Protein AF-A0AA37SC49-F1 (afdb_monomer)

Mean predicted aligned error: 6.63 Å

Radius of gyration: 21.03 Å; Cα contacts (8 Å, |Δi|>4): 256; chains: 1; bounding box: 66×30×55 Å

Structure (mmCIF, N/CA/C/O backbone):
data_AF-A0AA37SC49-F1
#
_entry.id   AF-A0AA37SC49-F1
#
loop_
_atom_site.group_PDB
_atom_site.id
_atom_site.type_symbol
_atom_site.label_atom_id
_atom_site.label_alt_id
_atom_site.label_comp_id
_atom_site.label_asym_id
_atom_site.label_entity_id
_atom_site.label_seq_id
_atom_site.pdbx_PDB_ins_code
_atom_site.Cartn_x
_atom_site.Cartn_y
_atom_site.Cartn_z
_atom_site.occupancy
_atom_site.B_iso_or_equiv
_atom_site.auth_seq_id
_atom_site.auth_comp_id
_atom_site.auth_asym_id
_atom_site.auth_atom_id
_atom_site.pdbx_PDB_model_num
ATOM 1 N N . MET A 1 1 ? 53.408 3.966 -28.373 1.00 61.50 1 MET A N 1
ATOM 2 C CA . MET A 1 1 ? 52.491 4.916 -27.694 1.00 61.50 1 MET A CA 1
ATOM 3 C C . MET A 1 1 ? 51.126 5.050 -28.392 1.00 61.50 1 MET A C 1
ATOM 5 O O . MET A 1 1 ? 50.123 4.849 -27.729 1.00 61.50 1 MET A O 1
ATOM 9 N N . ARG A 1 2 ? 51.040 5.282 -29.717 1.00 65.06 2 ARG A N 1
ATOM 10 C CA . ARG A 1 2 ? 49.757 5.423 -30.462 1.00 65.06 2 ARG A CA 1
ATOM 11 C C . ARG A 1 2 ? 48.769 4.242 -30.362 1.00 65.06 2 ARG A C 1
ATOM 13 O O . ARG A 1 2 ? 47.565 4.470 -30.353 1.00 65.06 2 ARG A O 1
ATOM 20 N N . THR A 1 3 ? 49.244 2.999 -30.295 1.00 69.00 3 THR A N 1
ATOM 21 C CA . THR A 1 3 ? 48.384 1.797 -30.249 1.00 69.00 3 THR A CA 1
ATOM 22 C C . THR A 1 3 ? 47.692 1.618 -28.895 1.00 69.00 3 THR A C 1
ATOM 24 O O . THR A 1 3 ? 46.530 1.231 -28.848 1.00 69.00 3 THR A O 1
ATOM 27 N N . LEU A 1 4 ? 48.371 1.987 -27.804 1.00 70.25 4 LEU A N 1
ATOM 28 C CA . LEU A 1 4 ? 47.827 1.939 -26.442 1.00 70.25 4 LEU A CA 1
ATOM 29 C C . LEU A 1 4 ? 46.672 2.934 -26.258 1.00 70.25 4 LEU A C 1
ATOM 31 O O . LEU A 1 4 ? 45.656 2.575 -25.677 1.00 70.25 4 LEU A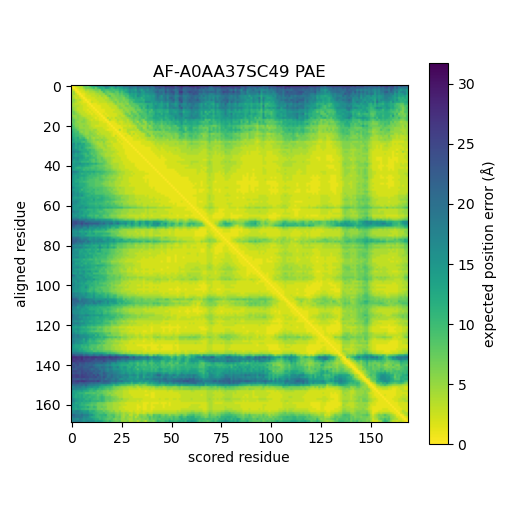 O 1
ATOM 35 N N . PHE A 1 5 ? 46.772 4.135 -26.840 1.00 70.25 5 PHE A N 1
ATOM 36 C CA . PHE A 1 5 ? 45.679 5.119 -26.830 1.00 70.25 5 PHE A CA 1
ATOM 37 C C . PHE A 1 5 ? 44.416 4.627 -27.552 1.00 70.25 5 PHE A C 1
ATOM 39 O O . PHE A 1 5 ? 43.309 4.895 -27.096 1.00 70.25 5 PHE A O 1
ATOM 46 N N . LYS A 1 6 ? 44.561 3.874 -28.652 1.00 73.38 6 LYS A N 1
ATOM 47 C CA . LYS A 1 6 ? 43.412 3.298 -29.373 1.00 73.38 6 LYS A CA 1
ATOM 48 C C . LYS A 1 6 ? 42.719 2.205 -28.562 1.00 73.38 6 LYS A C 1
ATOM 50 O O . LYS A 1 6 ? 41.498 2.195 -28.485 1.00 73.38 6 LYS A O 1
ATOM 55 N N . ILE A 1 7 ? 43.496 1.321 -27.933 1.00 80.44 7 ILE A N 1
ATOM 56 C CA . ILE A 1 7 ? 42.962 0.258 -27.070 1.00 80.44 7 ILE A CA 1
ATOM 57 C C . ILE A 1 7 ? 42.244 0.870 -25.863 1.00 80.44 7 ILE A C 1
ATOM 59 O O . ILE A 1 7 ? 41.124 0.476 -25.555 1.00 80.44 7 ILE A O 1
ATOM 63 N N . PHE A 1 8 ? 42.838 1.887 -25.234 1.00 81.06 8 PHE A N 1
ATOM 64 C CA . PHE A 1 8 ? 42.226 2.579 -24.101 1.00 81.06 8 PHE A CA 1
ATOM 65 C C . PHE A 1 8 ? 40.921 3.292 -24.488 1.00 81.06 8 PHE A C 1
ATOM 67 O O . PHE A 1 8 ? 39.937 3.206 -23.759 1.00 81.06 8 PHE A O 1
ATOM 74 N N . GLY A 1 9 ? 40.874 3.927 -25.665 1.00 80.06 9 GLY A N 1
ATOM 75 C CA . GLY A 1 9 ? 39.653 4.541 -26.193 1.00 80.06 9 GLY A CA 1
ATOM 76 C C . GLY A 1 9 ? 38.536 3.527 -26.454 1.00 80.06 9 GLY A C 1
ATOM 77 O O . GLY A 1 9 ? 37.389 3.782 -26.104 1.00 80.06 9 GLY A O 1
ATOM 78 N N . ILE A 1 10 ? 38.866 2.354 -27.001 1.00 85.19 10 ILE A N 1
ATOM 79 C CA . ILE A 1 10 ? 37.897 1.270 -27.220 1.00 85.19 10 ILE A CA 1
ATOM 80 C C . ILE A 1 10 ? 37.351 0.755 -25.882 1.00 85.19 10 ILE A C 1
ATOM 82 O O . ILE A 1 10 ? 36.137 0.644 -25.727 1.00 85.19 10 ILE A O 1
ATOM 86 N N . ILE A 1 11 ? 38.221 0.500 -24.898 1.00 86.88 11 ILE A N 1
ATOM 87 C CA . ILE A 1 11 ? 37.809 0.065 -23.553 1.00 86.88 11 ILE A CA 1
ATOM 88 C C . ILE A 1 11 ? 36.891 1.108 -22.908 1.00 86.88 11 ILE A C 1
ATOM 90 O O . ILE A 1 11 ? 35.849 0.749 -22.367 1.00 86.88 11 ILE A O 1
ATOM 94 N N . LEU A 1 12 ? 37.232 2.396 -23.007 1.00 88.12 12 LEU A N 1
ATOM 95 C CA . LEU A 1 12 ? 36.410 3.474 -22.462 1.00 88.12 12 LEU A CA 1
ATOM 96 C C . LEU A 1 12 ? 35.023 3.526 -23.119 1.00 88.12 12 LEU A C 1
ATOM 98 O O . LEU A 1 12 ? 34.029 3.665 -22.413 1.00 88.12 12 LEU A O 1
ATOM 102 N N . ILE A 1 13 ? 34.937 3.360 -24.443 1.00 87.31 13 ILE A N 1
ATOM 103 C CA . ILE A 1 13 ? 33.655 3.315 -25.165 1.00 87.31 13 ILE A CA 1
ATOM 104 C C . ILE A 1 13 ? 32.812 2.121 -24.707 1.00 87.31 13 ILE A C 1
ATOM 106 O O . ILE A 1 13 ? 31.624 2.289 -24.438 1.00 87.31 13 ILE A O 1
ATOM 110 N N . PHE A 1 14 ? 33.410 0.933 -24.569 1.00 87.00 14 PHE A N 1
ATOM 111 C CA . PHE A 1 14 ? 32.694 -0.244 -24.071 1.00 87.00 14 PHE A CA 1
ATOM 112 C C . PHE A 1 14 ? 32.216 -0.068 -22.628 1.00 87.00 14 PHE A C 1
ATOM 114 O O . PHE A 1 14 ? 31.092 -0.452 -22.318 1.00 87.00 14 PHE A O 1
ATOM 121 N N . LEU A 1 15 ? 33.025 0.548 -21.761 1.00 85.44 15 LEU A N 1
ATOM 122 C CA . LEU A 1 15 ? 32.628 0.850 -20.387 1.00 85.44 15 LEU A CA 1
ATOM 123 C C . LEU A 1 15 ? 31.453 1.830 -20.351 1.00 85.44 15 LEU A C 1
ATOM 125 O O . LEU A 1 15 ? 30.435 1.531 -19.733 1.00 85.44 15 LEU A O 1
ATOM 129 N N . VAL A 1 16 ? 31.551 2.962 -21.053 1.00 86.81 16 VAL A N 1
ATOM 130 C CA . VAL A 1 16 ? 30.476 3.968 -21.109 1.00 86.81 16 VAL A CA 1
ATOM 131 C C . VAL A 1 16 ? 29.197 3.376 -21.708 1.00 86.81 16 VAL A C 1
ATOM 133 O O . VAL A 1 16 ? 28.119 3.578 -21.155 1.00 86.81 16 VAL A O 1
ATOM 136 N N . GLY A 1 17 ? 29.307 2.597 -22.789 1.00 85.06 17 GLY A N 1
ATOM 137 C CA . GLY A 1 17 ? 28.170 1.906 -23.400 1.00 85.06 17 GLY A CA 1
ATOM 138 C C . GLY A 1 17 ? 27.533 0.872 -22.469 1.00 85.06 17 GLY A C 1
ATOM 139 O O . GLY A 1 17 ? 26.309 0.804 -22.377 1.00 85.06 17 GLY A O 1
ATOM 140 N N . GLY A 1 18 ? 28.346 0.118 -21.724 1.00 86.06 18 GLY A N 1
ATOM 141 C CA . GLY A 1 18 ? 27.876 -0.825 -20.710 1.00 86.06 18 GLY A CA 1
ATOM 142 C C . GLY A 1 18 ? 27.114 -0.132 -19.580 1.00 86.06 18 GLY A C 1
ATOM 143 O O . GLY A 1 18 ? 26.000 -0.539 -19.258 1.00 86.06 18 GLY A O 1
ATOM 144 N N . PHE A 1 19 ? 27.662 0.954 -19.026 1.00 86.69 19 PHE A N 1
ATOM 145 C CA . PHE A 1 19 ? 26.980 1.744 -17.996 1.00 86.69 19 PHE A CA 1
ATOM 146 C C . PHE A 1 19 ? 25.675 2.363 -18.510 1.00 86.69 19 PHE A C 1
ATOM 148 O O . PHE A 1 19 ? 24.661 2.296 -17.819 1.00 86.69 19 PHE A O 1
ATOM 155 N N . ALA A 1 20 ? 25.667 2.905 -19.733 1.00 84.38 20 ALA A N 1
ATOM 156 C CA . ALA A 1 20 ? 24.461 3.455 -20.349 1.00 84.38 20 ALA A CA 1
ATOM 157 C C . ALA A 1 20 ? 23.375 2.384 -20.559 1.00 84.38 20 ALA A C 1
ATOM 159 O O . ALA A 1 20 ? 22.210 2.624 -20.244 1.00 84.38 20 ALA A O 1
ATOM 160 N N . TYR A 1 21 ? 23.748 1.187 -21.025 1.00 88.38 21 TYR A N 1
ATOM 161 C CA . TYR A 1 21 ? 22.813 0.073 -21.202 1.00 88.38 21 TYR A CA 1
ATOM 162 C C . TYR A 1 21 ? 22.215 -0.407 -19.871 1.00 88.38 21 TYR A C 1
ATOM 164 O O . TYR A 1 21 ? 21.004 -0.605 -19.780 1.00 88.38 21 TYR A O 1
ATOM 172 N N . VAL A 1 22 ? 23.039 -0.557 -18.826 1.00 85.69 22 VAL A N 1
ATOM 173 C CA . VAL A 1 22 ? 22.571 -0.933 -17.478 1.00 85.69 22 VAL A CA 1
ATOM 174 C C . VAL A 1 22 ? 21.654 0.143 -16.891 1.00 85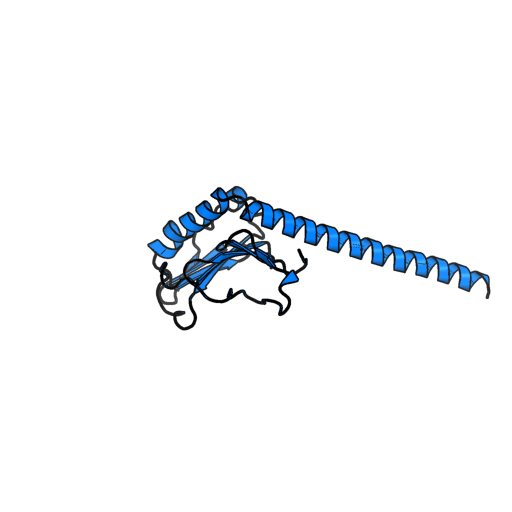.69 22 VAL A C 1
ATOM 176 O O . VAL A 1 22 ? 20.624 -0.192 -16.303 1.00 85.69 22 VAL A O 1
ATOM 179 N N . GLY A 1 23 ? 21.989 1.421 -17.091 1.00 81.81 23 GLY A N 1
ATOM 180 C CA . GLY A 1 23 ? 21.150 2.546 -16.681 1.00 81.81 23 GLY A CA 1
ATOM 181 C C . GLY A 1 23 ? 19.773 2.502 -17.344 1.00 81.81 23 GLY A C 1
ATOM 182 O O . GLY A 1 23 ? 18.763 2.514 -16.648 1.00 81.81 23 GLY A O 1
ATOM 183 N N . TRP A 1 24 ? 19.728 2.350 -18.671 1.00 83.00 24 TRP A N 1
ATOM 184 C CA . TRP A 1 24 ? 18.471 2.266 -19.423 1.00 83.00 24 TRP A CA 1
ATOM 185 C C . TRP A 1 24 ? 17.620 1.053 -19.029 1.00 83.00 24 TRP A C 1
ATOM 187 O O . TRP A 1 24 ? 16.410 1.169 -18.854 1.00 83.00 24 TRP A O 1
ATOM 197 N N . ARG A 1 25 ? 18.246 -0.113 -18.830 1.00 87.31 25 ARG A N 1
ATOM 198 C CA . ARG A 1 25 ? 17.548 -1.320 -18.362 1.00 87.31 25 ARG A CA 1
ATOM 199 C C . ARG A 1 25 ? 16.931 -1.137 -16.980 1.00 87.31 25 ARG A C 1
ATOM 201 O O . ARG A 1 25 ? 15.807 -1.577 -16.767 1.00 87.31 25 ARG A O 1
ATOM 208 N N . THR A 1 26 ? 17.663 -0.510 -16.061 1.00 84.50 26 THR A N 1
ATOM 209 C CA . THR A 1 26 ? 17.173 -0.233 -14.705 1.00 84.50 26 THR A CA 1
ATOM 210 C C . THR A 1 26 ? 15.987 0.726 -14.743 1.00 84.50 26 THR A C 1
ATOM 212 O O . THR A 1 26 ? 14.963 0.437 -14.135 1.00 84.50 26 THR A O 1
ATOM 215 N N . ASP A 1 27 ? 16.095 1.821 -15.497 1.00 85.06 27 ASP A N 1
ATOM 216 C CA . ASP A 1 27 ? 15.021 2.811 -15.637 1.00 85.06 27 ASP A CA 1
ATOM 217 C C . ASP A 1 27 ? 13.751 2.204 -16.259 1.00 85.06 27 ASP A C 1
ATOM 219 O O . ASP A 1 27 ? 12.665 2.338 -15.699 1.00 85.06 27 ASP A O 1
ATOM 223 N N . SER A 1 28 ? 13.896 1.432 -17.347 1.00 86.00 28 SER A N 1
ATOM 224 C CA . SER A 1 28 ? 12.778 0.718 -17.986 1.00 86.00 28 SER A CA 1
ATOM 225 C C . SER A 1 28 ? 12.091 -0.240 -17.016 1.00 86.00 28 SER A C 1
ATOM 227 O O . SER A 1 28 ? 10.870 -0.242 -16.914 1.00 86.00 28 SER A O 1
ATOM 229 N N . PHE A 1 29 ? 12.869 -1.024 -16.262 1.00 88.12 29 PHE A N 1
ATOM 230 C CA . PHE A 1 29 ? 12.320 -1.959 -15.284 1.00 88.12 29 PHE A CA 1
ATOM 231 C C . PHE A 1 29 ? 11.553 -1.242 -14.166 1.00 88.12 29 PHE A C 1
ATOM 233 O O . PHE A 1 29 ? 10.461 -1.668 -13.798 1.00 88.12 29 PHE A O 1
ATOM 240 N N . LEU A 1 30 ? 12.104 -0.150 -13.627 1.00 88.19 30 LEU A N 1
ATOM 241 C CA . LEU A 1 30 ? 11.444 0.631 -12.579 1.00 88.19 30 LEU A CA 1
ATOM 242 C C . LEU A 1 30 ? 10.139 1.251 -13.090 1.00 88.19 30 LEU A C 1
ATOM 244 O O . LEU A 1 30 ? 9.123 1.201 -12.400 1.00 88.19 30 LEU A O 1
ATOM 248 N N . LYS A 1 31 ? 10.138 1.769 -14.321 1.00 88.94 31 LYS A N 1
ATOM 249 C CA . LYS A 1 31 ? 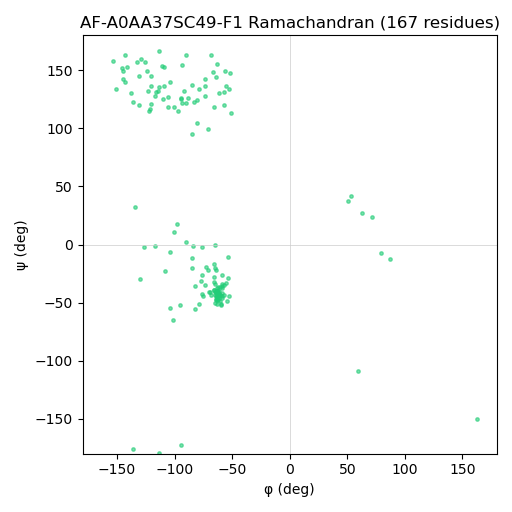8.934 2.306 -14.954 1.00 88.94 31 LYS A CA 1
ATOM 250 C C . LYS A 1 31 ? 7.865 1.234 -15.172 1.00 88.94 31 LYS A C 1
ATOM 252 O O . LYS A 1 31 ? 6.715 1.457 -14.809 1.00 88.94 31 LYS A O 1
ATOM 257 N N . GLU A 1 32 ? 8.240 0.062 -15.682 1.00 90.19 32 GLU A N 1
ATOM 258 C CA . GLU A 1 32 ? 7.323 -1.072 -15.867 1.00 90.19 32 GLU A CA 1
ATOM 259 C C . GLU A 1 32 ? 6.683 -1.517 -14.542 1.00 90.19 32 GLU A C 1
ATOM 261 O O . GLU A 1 32 ? 5.481 -1.771 -14.493 1.00 90.19 32 GLU A O 1
ATOM 266 N N . GLN A 1 33 ? 7.449 -1.566 -13.444 1.00 88.81 33 GLN A N 1
ATOM 267 C CA . GLN A 1 33 ? 6.907 -1.880 -12.112 1.00 88.81 33 GLN A CA 1
ATOM 268 C C . GLN A 1 33 ? 5.881 -0.836 -11.649 1.00 88.81 33 GLN A C 1
ATOM 270 O O . GLN A 1 33 ? 4.842 -1.187 -11.091 1.00 88.81 33 GLN A O 1
ATOM 275 N N . CYS A 1 34 ? 6.143 0.443 -11.908 1.00 90.69 34 CYS A N 1
ATOM 276 C CA . CYS A 1 34 ? 5.238 1.534 -11.556 1.00 90.69 34 CYS A CA 1
ATOM 277 C C . CYS A 1 34 ? 3.961 1.550 -12.389 1.00 90.69 34 CYS A C 1
ATOM 279 O O . CYS A 1 34 ? 2.877 1.777 -11.853 1.00 90.69 34 CYS A O 1
ATOM 281 N N . GLU A 1 35 ? 4.070 1.282 -13.689 1.00 92.56 35 GLU A N 1
ATOM 282 C CA . GLU A 1 35 ? 2.918 1.118 -14.573 1.00 92.56 35 GLU A CA 1
ATOM 283 C C . GLU A 1 35 ? 2.083 -0.098 -14.166 1.00 92.56 35 GLU A C 1
ATOM 285 O O . GLU A 1 35 ? 0.857 -0.005 -14.105 1.00 92.56 35 GLU A O 1
ATOM 290 N N . TYR A 1 36 ? 2.735 -1.203 -13.791 1.00 92.81 36 TYR A N 1
ATOM 291 C CA . TYR A 1 36 ? 2.062 -2.380 -13.254 1.00 92.81 36 TYR A CA 1
ATOM 292 C C . TYR A 1 36 ? 1.282 -2.051 -11.977 1.00 92.81 36 TYR A C 1
ATOM 294 O O . TYR A 1 36 ? 0.075 -2.287 -11.916 1.00 92.81 36 TYR A O 1
ATOM 302 N N . LEU A 1 37 ? 1.928 -1.426 -10.989 1.00 94.19 37 LEU A N 1
ATOM 303 C CA . LEU A 1 37 ? 1.273 -1.029 -9.742 1.00 94.19 37 LEU A CA 1
ATOM 304 C C . LEU A 1 37 ? 0.120 -0.045 -9.988 1.00 94.19 37 LEU A C 1
ATOM 306 O O . LEU A 1 37 ? -0.922 -0.129 -9.338 1.00 94.19 37 LEU A O 1
ATOM 310 N N . ALA A 1 38 ? 0.275 0.858 -10.959 1.00 94.88 38 ALA A N 1
ATOM 311 C CA . ALA A 1 38 ? -0.795 1.755 -11.364 1.00 94.88 38 ALA A CA 1
ATOM 312 C C . ALA A 1 38 ? -1.981 1.016 -11.988 1.00 94.88 38 ALA A C 1
ATOM 314 O O . ALA A 1 38 ? -3.115 1.325 -11.639 1.00 94.88 38 ALA A O 1
ATOM 315 N N . SER A 1 39 ? -1.739 0.008 -12.827 1.00 94.75 39 SER A N 1
ATOM 316 C CA . SER A 1 39 ? -2.809 -0.831 -13.376 1.00 94.75 39 SER A CA 1
ATOM 317 C C . SER A 1 39 ? -3.548 -1.616 -12.283 1.00 94.75 39 SER A C 1
ATOM 319 O O . SER A 1 39 ? -4.775 -1.708 -12.302 1.00 94.75 39 SER A O 1
ATOM 321 N N . THR A 1 40 ? -2.827 -2.093 -11.260 1.00 93.94 40 THR A N 1
ATOM 322 C CA . THR A 1 40 ? -3.424 -2.711 -10.068 1.00 93.94 40 THR A CA 1
ATOM 323 C C . THR A 1 40 ? -4.328 -1.733 -9.320 1.00 93.94 40 THR A C 1
ATOM 325 O O . THR A 1 40 ? -5.388 -2.142 -8.849 1.00 93.94 40 THR A O 1
ATOM 328 N N . ALA A 1 41 ? -3.928 -0.462 -9.216 1.00 95.56 41 ALA A N 1
ATOM 329 C CA . ALA A 1 41 ? -4.687 0.588 -8.537 1.00 95.56 41 ALA A CA 1
ATOM 330 C C . ALA A 1 41 ? -5.884 1.119 -9.348 1.00 95.56 41 ALA A C 1
ATOM 332 O O . ALA A 1 41 ? -6.845 1.615 -8.765 1.00 95.56 41 ALA A O 1
ATOM 333 N N . GLU A 1 42 ? -5.828 1.032 -10.679 1.00 96.31 42 GLU A N 1
ATOM 334 C CA . GLU A 1 42 ? -6.930 1.370 -11.593 1.00 96.31 42 GLU A CA 1
ATOM 335 C C . GLU A 1 42 ? -8.068 0.339 -11.532 1.00 96.31 42 GLU A C 1
ATOM 337 O O . GLU A 1 42 ? -9.211 0.655 -11.857 1.00 96.31 42 GLU A O 1
ATOM 342 N N . ASN A 1 43 ? -7.786 -0.883 -11.074 1.00 97.06 43 ASN A N 1
ATOM 343 C CA . ASN A 1 43 ? -8.805 -1.900 -10.857 1.00 97.06 43 ASN A CA 1
ATOM 344 C C . ASN A 1 43 ? -9.538 -1.678 -9.521 1.00 97.06 43 ASN A C 1
ATOM 346 O O . ASN A 1 43 ? -9.040 -2.028 -8.449 1.00 97.06 43 ASN A O 1
ATOM 350 N N . GLU A 1 44 ? -10.765 -1.162 -9.593 1.00 96.44 44 GLU A N 1
ATOM 351 C CA . GLU A 1 44 ? -11.615 -0.894 -8.424 1.00 96.44 44 GLU A CA 1
ATOM 352 C C . GLU A 1 44 ? -11.843 -2.129 -7.538 1.00 96.44 44 GLU A C 1
ATOM 354 O O . GLU A 1 44 ? -11.893 -1.999 -6.316 1.00 96.44 44 GLU A O 1
ATOM 359 N N . SER A 1 45 ? -11.905 -3.336 -8.114 1.00 97.06 45 SER A N 1
ATOM 360 C CA . SER A 1 45 ? -12.100 -4.565 -7.329 1.00 97.06 45 SER A CA 1
ATOM 361 C C . SER A 1 45 ? -10.920 -4.844 -6.396 1.00 97.06 45 SER A C 1
ATOM 363 O O . SER A 1 45 ? -11.121 -5.318 -5.280 1.00 97.06 45 SER A O 1
ATOM 365 N N . ASN A 1 46 ? -9.698 -4.492 -6.808 1.00 96.50 46 ASN A N 1
ATOM 366 C CA . ASN A 1 46 ? -8.511 -4.623 -5.963 1.00 96.50 46 ASN A CA 1
ATOM 367 C C . ASN A 1 46 ? -8.550 -3.627 -4.799 1.00 96.50 46 ASN A C 1
ATOM 369 O O . ASN A 1 46 ? -8.208 -3.971 -3.667 1.00 96.50 46 ASN A O 1
ATOM 373 N N . ILE A 1 47 ? -8.989 -2.395 -5.071 1.00 97.00 47 ILE A N 1
ATOM 374 C CA . ILE A 1 47 ? -9.135 -1.351 -4.053 1.00 97.00 47 ILE A CA 1
ATOM 375 C C . ILE A 1 47 ? -10.180 -1.760 -3.014 1.00 97.00 47 ILE A C 1
ATOM 377 O O . ILE A 1 47 ? -9.922 -1.674 -1.812 1.00 97.00 47 ILE A O 1
ATOM 381 N N . GLU A 1 48 ? -11.340 -2.234 -3.464 1.00 97.12 48 GLU A N 1
ATOM 382 C CA . GLU A 1 48 ? -12.405 -2.683 -2.569 1.00 97.12 48 GLU A CA 1
ATOM 383 C C . GLU A 1 48 ? -11.998 -3.926 -1.776 1.00 97.12 48 GLU A C 1
ATOM 385 O O . GLU A 1 48 ? -12.247 -3.974 -0.573 1.00 97.12 48 GLU A O 1
ATOM 390 N N . TYR A 1 49 ? -11.281 -4.878 -2.381 1.00 97.69 49 TYR A N 1
ATOM 391 C CA . TYR A 1 49 ? -10.730 -6.030 -1.661 1.00 97.69 49 TYR A CA 1
ATOM 392 C C . TYR A 1 49 ? -9.874 -5.604 -0.457 1.00 97.69 49 TYR A C 1
ATOM 394 O O . TYR A 1 49 ? -10.087 -6.073 0.664 1.00 97.69 49 TYR A O 1
ATOM 402 N N . ILE A 1 50 ? -8.945 -4.662 -0.658 1.00 97.25 50 ILE A N 1
ATOM 403 C CA . ILE A 1 50 ? -8.085 -4.155 0.419 1.00 97.25 50 ILE A CA 1
ATOM 404 C C . ILE A 1 50 ? -8.905 -3.422 1.486 1.00 97.25 50 ILE A C 1
ATOM 406 O O . ILE A 1 50 ? -8.690 -3.642 2.680 1.00 97.25 50 ILE A O 1
ATOM 410 N N . LYS A 1 51 ? -9.867 -2.579 1.092 1.00 96.69 51 LYS A N 1
ATOM 411 C CA . LYS A 1 51 ? -10.752 -1.887 2.046 1.00 96.69 51 LYS A CA 1
ATOM 412 C C . LYS A 1 51 ? -11.567 -2.871 2.887 1.00 96.69 51 LYS A C 1
ATOM 414 O O . LYS A 1 51 ? -11.662 -2.690 4.100 1.00 96.69 51 LYS A O 1
ATOM 419 N N . HIS A 1 52 ? -12.123 -3.910 2.267 1.00 97.19 52 HIS A N 1
ATOM 420 C CA . HIS A 1 52 ? -12.858 -4.963 2.961 1.00 97.19 52 HIS A CA 1
ATOM 421 C C . HIS A 1 52 ? -11.974 -5.691 3.965 1.00 97.19 52 HIS A C 1
ATOM 423 O O . HIS A 1 52 ? -12.336 -5.777 5.135 1.00 97.19 52 HIS A O 1
ATOM 429 N N . TRP A 1 53 ? -10.776 -6.107 3.554 1.00 97.06 53 TRP A N 1
ATOM 430 C CA . TRP A 1 53 ? -9.826 -6.739 4.462 1.00 97.06 53 TRP A CA 1
ATOM 431 C C . TRP A 1 53 ? -9.500 -5.840 5.670 1.00 97.06 53 TRP A C 1
ATOM 433 O O . TRP A 1 53 ? -9.506 -6.300 6.814 1.00 97.06 53 TRP A O 1
ATOM 443 N N . VAL A 1 54 ? -9.279 -4.537 5.448 1.00 96.75 54 VAL A N 1
ATOM 444 C CA . VAL A 1 54 ? -9.033 -3.570 6.533 1.00 96.75 54 VAL A CA 1
ATOM 445 C C . VAL A 1 54 ? -10.232 -3.470 7.475 1.00 96.75 54 VAL A C 1
ATOM 447 O O . VAL A 1 54 ? -10.044 -3.456 8.691 1.00 96.75 54 VAL A O 1
ATOM 450 N N . ASN A 1 55 ? -11.454 -3.433 6.952 1.00 96.50 55 ASN A N 1
ATOM 451 C CA . ASN A 1 55 ? -12.658 -3.382 7.779 1.00 96.50 55 ASN A CA 1
ATOM 452 C C . ASN A 1 55 ? -12.831 -4.660 8.614 1.00 96.50 55 ASN A C 1
ATOM 454 O O . ASN A 1 55 ? -12.996 -4.581 9.833 1.00 96.50 55 ASN A O 1
ATOM 458 N N . ASP A 1 56 ? -12.743 -5.822 7.971 1.00 96.12 56 ASP A N 1
ATOM 459 C CA . ASP A 1 56 ? -13.094 -7.113 8.566 1.00 96.12 56 ASP A CA 1
ATOM 460 C C . ASP A 1 56 ? -12.017 -7.637 9.518 1.00 96.12 56 ASP A C 1
ATOM 462 O O . ASP A 1 56 ? -12.321 -8.311 10.503 1.00 96.12 56 ASP A O 1
ATOM 466 N N . VAL A 1 57 ? -10.749 -7.314 9.252 1.00 94.69 57 VAL A N 1
ATOM 467 C CA . VAL A 1 57 ? -9.622 -7.784 10.060 1.00 94.69 57 VAL A CA 1
ATOM 468 C C . VAL A 1 57 ? -9.095 -6.677 10.960 1.00 94.69 57 VAL A C 1
ATOM 470 O O . VAL A 1 57 ? -9.018 -6.867 12.173 1.00 94.69 57 VAL A O 1
ATOM 473 N N . ALA A 1 58 ? -8.738 -5.510 10.421 1.00 93.19 58 ALA A N 1
ATOM 474 C CA . ALA A 1 58 ? -8.062 -4.492 11.223 1.00 93.19 58 ALA A CA 1
ATOM 475 C C . ALA A 1 58 ? -9.026 -3.707 12.129 1.00 93.19 58 ALA A C 1
ATOM 477 O O . ALA A 1 58 ? -8.786 -3.586 13.334 1.00 93.19 58 ALA A O 1
ATOM 478 N N . LEU A 1 59 ? -10.117 -3.183 11.561 1.00 94.19 59 LEU A N 1
ATOM 479 C CA . LEU A 1 59 ? -11.064 -2.334 12.287 1.00 94.19 59 LEU A CA 1
ATOM 480 C C . LEU A 1 59 ? -11.969 -3.131 13.224 1.00 94.19 59 LEU A C 1
ATOM 482 O O . LEU A 1 59 ? -12.149 -2.734 14.375 1.00 94.19 59 LEU A O 1
ATOM 486 N N . ALA A 1 60 ? -12.505 -4.266 12.769 1.00 93.75 60 ALA A N 1
ATOM 487 C CA . ALA A 1 60 ? -13.393 -5.098 13.580 1.00 93.75 60 ALA A CA 1
ATOM 488 C C . ALA A 1 60 ? -12.727 -5.576 14.884 1.00 93.75 60 ALA A C 1
ATOM 490 O O . ALA A 1 60 ? -13.360 -5.582 15.940 1.00 93.75 60 ALA A O 1
ATOM 491 N N . ASN A 1 61 ? -11.430 -5.898 14.831 1.00 93.44 61 ASN A N 1
ATOM 492 C CA . ASN A 1 61 ? -10.646 -6.326 15.994 1.00 93.44 61 ASN A CA 1
ATOM 493 C C . ASN A 1 61 ? -10.092 -5.160 16.830 1.00 93.44 61 ASN A C 1
ATOM 495 O O . ASN A 1 61 ? -9.458 -5.390 17.858 1.00 93.44 61 ASN A O 1
ATOM 499 N N . LYS A 1 62 ? -10.350 -3.909 16.424 1.00 92.19 62 LYS A N 1
ATOM 500 C CA . LYS A 1 62 ? -9.975 -2.688 17.151 1.00 92.19 62 LYS A CA 1
ATOM 501 C C . LYS A 1 62 ? -8.488 -2.618 17.517 1.00 92.19 62 LYS A C 1
ATOM 503 O O . LYS A 1 62 ? -8.140 -2.195 18.616 1.00 92.19 62 LYS A O 1
ATOM 508 N N . TYR A 1 63 ? -7.591 -3.007 16.614 1.00 95.38 63 TYR A N 1
ATOM 509 C CA . TYR A 1 63 ? -6.150 -2.833 16.838 1.00 95.38 63 TYR A CA 1
ATOM 510 C C . TYR A 1 63 ? -5.778 -1.351 16.953 1.00 95.38 63 TYR A C 1
ATOM 512 O O . TYR A 1 63 ? -6.462 -0.501 16.409 1.00 95.38 63 TYR A O 1
ATOM 520 N N . GLN A 1 64 ? -4.676 -1.012 17.617 1.00 94.94 64 GLN A N 1
ATOM 521 C CA . GLN A 1 64 ? -4.127 0.351 17.645 1.00 94.94 64 GLN A CA 1
ATOM 522 C C . GLN A 1 64 ? -3.280 0.660 16.405 1.00 94.94 64 GLN A C 1
ATOM 524 O O . GLN A 1 64 ? -3.261 1.797 15.929 1.00 94.94 64 GLN A O 1
ATOM 529 N N . LYS A 1 65 ? -2.551 -0.342 15.898 1.00 94.88 65 LYS A N 1
ATOM 530 C CA . LYS A 1 65 ? -1.668 -0.241 14.726 1.00 94.88 65 LYS A CA 1
ATOM 531 C C . LYS A 1 65 ? -1.714 -1.546 13.945 1.00 94.88 65 LYS A C 1
ATOM 533 O O . LYS A 1 65 ? -1.742 -2.607 14.560 1.00 94.88 65 LYS A O 1
ATOM 538 N N . VAL A 1 66 ? -1.672 -1.453 12.618 1.00 95.44 66 VAL A N 1
ATOM 539 C CA . VAL A 1 66 ? -1.506 -2.593 11.709 1.00 95.44 66 VAL A CA 1
ATOM 540 C C . VAL A 1 66 ? -0.533 -2.199 10.605 1.00 95.44 66 VAL A C 1
ATOM 542 O O . VAL A 1 66 ? -0.668 -1.136 9.991 1.00 95.44 66 VAL A O 1
ATOM 545 N N . TRP A 1 67 ? 0.457 -3.048 10.369 1.00 94.69 67 TRP A N 1
ATOM 546 C CA . TRP A 1 67 ? 1.375 -2.951 9.241 1.00 94.69 67 TRP A CA 1
ATOM 547 C C . TRP A 1 67 ? 1.899 -4.340 8.903 1.00 94.69 67 TRP A C 1
ATOM 549 O O . TRP A 1 67 ? 1.910 -5.215 9.762 1.00 94.69 67 TRP A O 1
ATOM 559 N N . SER A 1 68 ? 2.377 -4.548 7.687 1.00 91.12 68 SER A N 1
ATOM 560 C CA . SER A 1 68 ? 3.095 -5.765 7.344 1.00 91.12 68 SER A CA 1
ATOM 561 C C . SER A 1 68 ? 4.571 -5.503 7.084 1.00 91.12 68 SER A C 1
ATOM 563 O O . SER A 1 68 ? 5.003 -4.393 6.759 1.00 91.12 68 SER A O 1
ATOM 565 N N . ASN A 1 69 ? 5.352 -6.549 7.308 1.00 73.19 69 ASN A N 1
ATOM 566 C CA . ASN A 1 69 ? 6.724 -6.688 6.849 1.00 73.19 69 ASN A CA 1
ATOM 567 C C . ASN A 1 69 ? 6.784 -7.829 5.820 1.00 73.19 69 ASN A C 1
ATOM 569 O O . ASN A 1 69 ? 5.763 -8.457 5.545 1.00 73.19 69 ASN A O 1
ATOM 573 N N . ASP A 1 70 ? 7.974 -8.113 5.290 1.00 69.25 70 ASP A N 1
ATOM 574 C CA . ASP A 1 70 ? 8.219 -9.088 4.212 1.00 69.25 70 ASP A CA 1
ATOM 575 C C . ASP A 1 70 ? 7.672 -10.513 4.466 1.00 69.25 70 ASP A C 1
ATOM 577 O O . ASP A 1 70 ? 7.695 -11.349 3.565 1.00 69.25 70 ASP A O 1
ATOM 581 N N . GLN A 1 71 ? 7.223 -1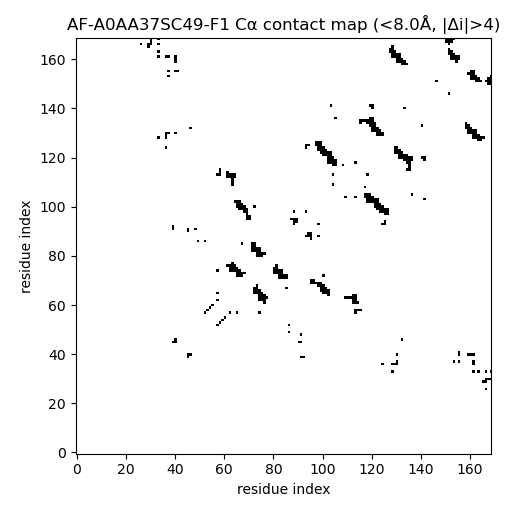0.835 5.686 1.00 72.88 71 GLN A N 1
ATOM 582 C CA . GLN A 1 71 ? 6.765 -12.178 6.058 1.00 72.88 71 GLN A CA 1
ATOM 583 C C . GLN A 1 71 ? 5.406 -12.205 6.761 1.00 72.88 71 GLN A C 1
ATOM 585 O O . GLN A 1 71 ? 4.683 -13.196 6.649 1.00 72.88 71 GLN A O 1
ATOM 590 N N . HIS A 1 72 ? 5.042 -11.152 7.493 1.00 86.38 72 HIS A N 1
ATOM 591 C CA . HIS A 1 72 ? 3.864 -11.164 8.350 1.00 86.38 72 HIS A CA 1
ATOM 592 C C . HIS A 1 72 ? 3.157 -9.816 8.394 1.00 86.38 72 HIS A C 1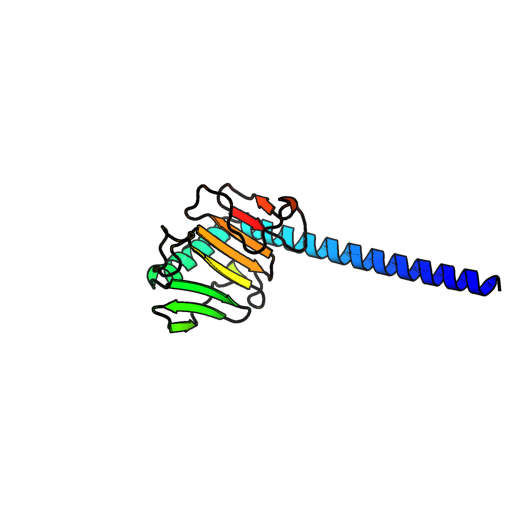
ATOM 594 O O . HIS A 1 72 ? 3.788 -8.758 8.372 1.00 86.38 72 HIS A O 1
ATOM 600 N N . THR A 1 73 ? 1.838 -9.865 8.575 1.00 93.81 73 THR A N 1
ATOM 601 C CA . THR A 1 73 ? 1.076 -8.708 9.036 1.00 93.81 73 THR A CA 1
ATOM 602 C C . THR A 1 73 ? 1.061 -8.695 10.557 1.00 93.81 73 THR A C 1
ATOM 604 O O . THR A 1 73 ? 0.720 -9.677 11.216 1.00 93.81 73 THR A O 1
ATOM 607 N N . VAL A 1 74 ? 1.484 -7.571 11.115 1.00 95.06 74 VAL A N 1
ATOM 608 C CA . VAL A 1 74 ? 1.626 -7.329 12.542 1.00 95.06 74 VAL A CA 1
ATOM 609 C C . VAL A 1 74 ? 0.556 -6.344 12.981 1.00 95.06 74 VAL A C 1
ATOM 611 O O . VAL A 1 74 ? 0.321 -5.321 12.335 1.00 95.06 74 VAL A O 1
ATOM 614 N N . ALA A 1 75 ? -0.064 -6.642 14.113 1.00 95.44 75 ALA A N 1
ATOM 615 C CA . ALA A 1 75 ? -1.015 -5.775 14.775 1.00 95.44 75 ALA A CA 1
ATOM 616 C C . ALA A 1 75 ? -0.577 -5.491 16.214 1.00 95.44 75 ALA A C 1
ATOM 618 O O . ALA A 1 75 ? 0.051 -6.332 16.855 1.00 95.44 75 ALA A O 1
ATOM 619 N N . ILE A 1 76 ? -0.917 -4.308 16.727 1.00 94.75 76 ILE A N 1
ATOM 620 C CA . ILE A 1 76 ? -0.734 -3.955 18.140 1.00 94.75 76 ILE A CA 1
ATOM 621 C C . ILE A 1 76 ? -2.094 -3.754 18.795 1.00 94.75 76 ILE A C 1
ATOM 623 O O . ILE A 1 76 ? -2.913 -3.000 18.271 1.00 94.75 76 ILE A O 1
ATOM 627 N N . PHE A 1 77 ? -2.302 -4.357 19.962 1.00 92.69 77 PHE A N 1
ATOM 628 C CA . PHE A 1 77 ? -3.446 -4.104 20.837 1.00 92.69 77 PHE A CA 1
ATOM 629 C C . PHE A 1 77 ? -2.973 -3.989 22.285 1.00 92.69 77 PHE A C 1
ATOM 631 O O . PHE A 1 77 ? -2.338 -4.904 22.793 1.00 92.69 77 PHE A O 1
ATOM 638 N N . ASN A 1 78 ? -3.257 -2.867 22.952 1.00 88.50 78 ASN A N 1
ATOM 639 C CA . ASN A 1 78 ? -2.831 -2.604 24.334 1.00 88.50 78 ASN A CA 1
ATOM 640 C C . ASN A 1 78 ? -1.324 -2.834 24.577 1.00 88.50 78 ASN A C 1
ATOM 642 O O . ASN A 1 78 ? -0.918 -3.323 25.627 1.00 88.50 78 ASN A O 1
ATOM 646 N N . GLY A 1 79 ? -0.489 -2.488 23.593 1.00 87.44 79 GLY A N 1
ATOM 647 C CA . GLY A 1 79 ? 0.962 -2.698 23.648 1.00 87.44 79 GLY A CA 1
ATOM 648 C C . GLY A 1 79 ? 1.431 -4.125 23.337 1.00 87.44 79 GLY A C 1
ATOM 649 O O . GLY A 1 79 ? 2.632 -4.335 23.176 1.00 87.44 79 GLY A O 1
ATOM 650 N N . GLU A 1 80 ? 0.520 -5.085 23.184 1.00 93.31 80 GLU A N 1
ATOM 651 C CA . GLU A 1 80 ? 0.850 -6.449 22.778 1.00 93.31 80 GLU A CA 1
ATOM 652 C C . GLU A 1 80 ? 0.939 -6.562 21.259 1.00 93.31 80 GLU A C 1
ATOM 654 O O . GLU A 1 80 ? 0.104 -6.028 20.525 1.00 93.31 80 GLU A O 1
ATOM 659 N N . ILE A 1 81 ? 1.960 -7.277 20.789 1.00 94.00 81 ILE A N 1
ATOM 660 C CA . ILE A 1 81 ? 2.209 -7.529 19.371 1.00 94.00 81 ILE A CA 1
ATOM 661 C C . ILE A 1 81 ? 1.578 -8.870 19.000 1.00 94.00 81 ILE A C 1
ATOM 663 O O . ILE A 1 81 ? 1.889 -9.894 19.603 1.00 94.00 81 ILE A O 1
ATOM 667 N N . SER A 1 82 ? 0.724 -8.866 17.982 1.00 93.69 82 SER A N 1
ATOM 668 C CA . SER A 1 82 ? 0.099 -10.060 17.413 1.00 93.69 82 SER A CA 1
ATOM 669 C C . SER A 1 82 ? 0.448 -10.205 15.937 1.00 93.69 82 SER A C 1
ATOM 671 O O . SER A 1 82 ? 0.536 -9.215 15.209 1.00 93.69 82 SER A O 1
ATOM 673 N N . TYR A 1 83 ? 0.599 -11.448 15.489 1.00 94.19 83 TYR A N 1
ATOM 674 C CA . TYR A 1 83 ? 0.682 -11.785 14.072 1.00 94.19 83 TYR A CA 1
ATOM 675 C C . TYR A 1 83 ? -0.714 -12.149 13.583 1.00 94.19 83 TYR A C 1
ATOM 677 O O . TYR A 1 83 ? -1.345 -13.056 14.124 1.00 94.19 83 TYR A O 1
ATOM 685 N N . ILE A 1 84 ? -1.195 -11.425 12.582 1.00 94.62 84 ILE A N 1
ATOM 686 C CA . ILE A 1 84 ? -2.514 -11.631 11.987 1.00 94.62 84 ILE A CA 1
ATOM 687 C C . ILE A 1 84 ? -2.360 -12.120 10.549 1.00 94.62 84 ILE A C 1
ATOM 689 O O . ILE A 1 84 ? -1.266 -12.076 9.977 1.00 94.62 84 ILE A O 1
ATOM 693 N N . SER A 1 85 ? -3.452 -12.613 9.963 1.00 92.94 85 SER A N 1
ATOM 694 C CA . SER A 1 85 ? -3.469 -12.932 8.535 1.00 92.94 85 SER A CA 1
ATOM 695 C C . SER A 1 85 ? -3.092 -11.692 7.723 1.00 92.94 85 SER A C 1
ATOM 697 O O . SER A 1 85 ? -3.346 -10.572 8.148 1.00 92.94 85 SER A O 1
ATOM 699 N N . SER A 1 86 ? -2.456 -11.873 6.572 1.00 93.56 86 SER A N 1
ATOM 700 C CA . SER A 1 86 ? -2.274 -10.793 5.596 1.00 93.56 86 SER A CA 1
ATOM 701 C C . SER A 1 86 ? -3.456 -10.782 4.622 1.00 93.56 86 SER A C 1
ATOM 703 O O . SER A 1 86 ? -4.161 -11.794 4.529 1.00 93.56 86 SER A O 1
ATOM 705 N N . PRO A 1 87 ? -3.678 -9.689 3.870 1.00 93.81 87 PRO A N 1
ATOM 706 C CA . PRO A 1 87 ? -4.450 -9.770 2.636 1.00 93.81 87 PRO A CA 1
ATOM 707 C C . PRO A 1 87 ? -3.886 -10.871 1.734 1.00 93.81 87 PRO A C 1
ATOM 709 O O . PRO A 1 87 ? -2.675 -11.109 1.723 1.00 93.81 87 PRO A O 1
ATOM 712 N N . ASP A 1 88 ? -4.751 -11.530 0.969 1.00 94.19 88 ASP A N 1
ATOM 713 C CA . ASP A 1 88 ? -4.297 -12.398 -0.110 1.00 94.19 88 ASP A CA 1
ATOM 714 C C . ASP A 1 88 ? -3.732 -11.522 -1.231 1.00 94.19 88 ASP A C 1
ATOM 716 O O . ASP A 1 88 ? -4.457 -10.914 -2.020 1.00 94.19 88 ASP A O 1
ATOM 720 N N . TRP A 1 89 ? -2.409 -11.407 -1.251 1.00 93.88 89 TRP A N 1
ATOM 721 C CA . TRP A 1 89 ? -1.704 -10.515 -2.159 1.00 93.88 89 TRP A CA 1
ATOM 722 C C . TRP A 1 89 ? -1.848 -10.916 -3.623 1.00 93.88 89 TRP A C 1
ATOM 724 O O . TRP A 1 89 ? -1.864 -10.041 -4.489 1.00 93.88 89 TRP A O 1
ATOM 734 N N . GLU A 1 90 ? -2.044 -12.205 -3.901 1.00 93.44 90 GLU A N 1
ATOM 735 C CA . GLU A 1 90 ? -2.249 -12.693 -5.263 1.00 93.44 90 GLU A CA 1
ATOM 736 C C . GLU A 1 90 ? -3.564 -12.164 -5.848 1.00 93.44 90 GLU A C 1
ATOM 738 O O . GLU A 1 90 ? -3.616 -11.843 -7.036 1.00 93.44 90 GLU A O 1
ATOM 743 N N . THR A 1 91 ? -4.589 -11.956 -5.008 1.00 92.44 91 THR A N 1
ATOM 744 C CA . THR A 1 91 ? -5.875 -11.365 -5.418 1.00 92.44 91 THR A CA 1
ATOM 745 C C . THR A 1 91 ? -5.696 -9.965 -6.018 1.00 92.44 91 THR A C 1
ATOM 747 O O . THR A 1 91 ? -6.398 -9.607 -6.960 1.00 92.44 91 THR A O 1
ATOM 750 N N . VAL A 1 92 ? -4.725 -9.184 -5.531 1.00 93.25 92 VAL A N 1
ATOM 751 C CA . VAL A 1 92 ? -4.403 -7.845 -6.061 1.00 93.25 92 VAL A CA 1
ATOM 752 C C . VAL A 1 92 ? -3.185 -7.841 -6.994 1.00 93.25 92 VAL A C 1
ATOM 754 O O . VAL A 1 92 ? -2.678 -6.777 -7.350 1.00 93.25 92 VAL A O 1
ATOM 757 N N . GLY A 1 93 ? -2.699 -9.016 -7.403 1.00 90.88 93 GLY A N 1
ATOM 758 C CA . GLY A 1 93 ? -1.555 -9.157 -8.305 1.00 90.88 93 GLY A CA 1
ATOM 759 C C . GLY A 1 93 ? -0.203 -8.791 -7.681 1.00 90.88 93 GLY A C 1
ATOM 760 O O . GLY A 1 93 ? 0.729 -8.430 -8.389 1.00 90.88 93 GLY A O 1
ATOM 761 N N . LEU A 1 94 ? -0.055 -8.847 -6.360 1.00 91.19 94 LEU A N 1
ATOM 762 C CA . LEU A 1 94 ? 1.220 -8.566 -5.698 1.00 91.19 94 LEU A CA 1
ATOM 763 C C . LEU A 1 94 ? 1.894 -9.860 -5.241 1.00 91.19 94 LEU A C 1
ATOM 765 O O . LEU A 1 94 ? 1.245 -10.761 -4.720 1.00 91.19 94 LEU A O 1
ATOM 769 N N . ASP A 1 95 ? 3.219 -9.934 -5.403 1.00 89.31 95 ASP A N 1
ATOM 770 C CA . ASP A 1 95 ? 4.020 -11.034 -4.855 1.00 89.31 95 ASP A CA 1
ATOM 771 C C . ASP A 1 95 ? 3.988 -10.975 -3.317 1.00 89.31 95 ASP A C 1
ATOM 773 O O . ASP A 1 95 ? 4.500 -10.000 -2.746 1.00 89.31 95 ASP A O 1
ATOM 777 N N . PRO A 1 96 ? 3.465 -12.013 -2.632 1.00 88.56 96 PRO A N 1
ATOM 778 C CA . PRO A 1 96 ? 3.373 -12.039 -1.177 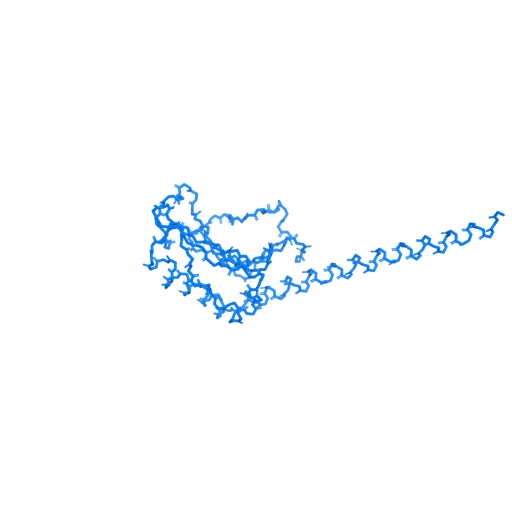1.00 88.56 96 PRO A CA 1
ATOM 779 C C . PRO A 1 96 ? 4.696 -11.777 -0.450 1.00 88.56 96 PRO A C 1
ATOM 781 O O . PRO A 1 96 ? 4.682 -11.244 0.655 1.00 88.56 96 PRO A O 1
ATOM 784 N N . LYS A 1 97 ? 5.844 -12.121 -1.052 1.00 85.81 97 LYS A N 1
ATOM 785 C CA . LYS A 1 97 ? 7.176 -11.974 -0.430 1.00 85.81 97 LYS A CA 1
ATOM 786 C C . LYS A 1 97 ? 7.661 -10.534 -0.330 1.00 85.81 97 LYS A C 1
ATOM 788 O O . LYS A 1 97 ? 8.618 -10.248 0.385 1.00 85.81 97 LYS A O 1
ATOM 793 N N . HIS A 1 98 ? 7.075 -9.647 -1.121 1.00 85.62 98 HIS A N 1
ATOM 794 C CA . HIS A 1 98 ? 7.495 -8.253 -1.228 1.00 85.62 98 HIS A CA 1
ATOM 795 C C . HIS A 1 98 ? 6.342 -7.280 -0.999 1.00 85.62 98 HIS A C 1
ATOM 797 O O . HIS A 1 98 ? 6.551 -6.063 -1.053 1.00 85.62 98 HIS A O 1
ATOM 803 N N . ALA A 1 99 ? 5.143 -7.818 -0.777 1.00 91.38 99 ALA A N 1
ATOM 804 C CA . ALA A 1 99 ? 3.949 -7.054 -0.524 1.00 91.38 99 ALA A CA 1
ATOM 805 C C . ALA A 1 99 ? 3.974 -6.463 0.887 1.00 91.38 99 ALA A C 1
ATOM 807 O O . ALA A 1 99 ? 4.307 -7.138 1.864 1.00 91.38 99 ALA A O 1
ATOM 808 N N . HIS A 1 100 ? 3.587 -5.198 0.996 1.00 92.50 100 HIS A N 1
ATOM 809 C CA . HIS A 1 100 ? 3.399 -4.540 2.277 1.00 92.50 100 HIS A CA 1
ATOM 810 C C . HIS A 1 100 ? 2.003 -3.928 2.406 1.00 92.50 100 HIS A C 1
ATOM 812 O O . HIS A 1 100 ? 1.369 -3.591 1.409 1.00 92.50 100 HIS A O 1
ATOM 818 N N . LEU A 1 101 ? 1.566 -3.744 3.650 1.00 94.69 101 LEU A N 1
ATOM 819 C CA . LEU A 1 101 ? 0.395 -2.996 4.079 1.00 94.69 101 LEU A CA 1
ATOM 820 C C . LEU A 1 101 ? 0.804 -2.056 5.204 1.00 94.69 101 LEU A C 1
ATOM 822 O O . LEU A 1 101 ? 1.585 -2.422 6.084 1.00 94.69 101 LEU A O 1
ATOM 826 N N . ARG A 1 102 ? 0.199 -0.882 5.265 1.00 93.69 102 ARG A N 1
ATOM 827 C CA . ARG A 1 102 ? 0.283 -0.007 6.422 1.00 93.69 102 ARG A CA 1
ATOM 828 C C . ARG A 1 102 ? -0.974 0.831 6.535 1.00 93.69 102 ARG A C 1
ATOM 830 O O . ARG A 1 102 ? -1.414 1.445 5.569 1.00 93.69 102 ARG A O 1
ATOM 837 N N . LEU A 1 103 ? -1.513 0.897 7.747 1.00 94.19 103 LEU A N 1
ATOM 838 C CA . LEU A 1 103 ? -2.594 1.819 8.075 1.00 94.19 103 LEU A CA 1
ATOM 839 C C . LEU A 1 103 ? -1.987 3.060 8.724 1.00 94.19 103 LEU A C 1
ATOM 841 O O . LEU A 1 103 ? -1.380 2.985 9.797 1.00 94.19 103 LEU A O 1
ATOM 845 N N . VAL A 1 104 ? -2.108 4.200 8.052 1.00 91.44 104 VAL A N 1
ATOM 846 C CA . VAL A 1 104 ? -1.606 5.481 8.548 1.00 91.44 104 VAL A CA 1
ATOM 847 C C . VAL A 1 104 ? -2.747 6.191 9.252 1.00 91.44 104 VAL A C 1
ATOM 849 O O . VAL A 1 104 ? -3.827 6.367 8.693 1.00 91.44 104 VAL A O 1
ATOM 852 N N . LYS A 1 105 ? -2.510 6.591 10.499 1.00 90.56 105 LYS A N 1
ATOM 853 C CA . LYS A 1 105 ? -3.501 7.288 11.318 1.00 90.56 105 LYS A CA 1
ATOM 854 C C . LYS A 1 105 ? -3.351 8.794 11.197 1.00 90.56 105 LYS A C 1
ATOM 856 O O . LYS A 1 105 ? -2.246 9.290 10.990 1.00 90.56 105 LYS A O 1
ATOM 861 N N . VAL A 1 106 ? -4.451 9.501 11.434 1.00 87.69 106 VAL A N 1
ATOM 862 C CA . VAL A 1 106 ? -4.462 10.960 11.571 1.00 87.69 106 VAL A CA 1
ATOM 863 C C . VAL A 1 106 ? -3.473 11.384 12.664 1.00 87.69 106 VAL A C 1
ATOM 865 O O . VAL A 1 106 ? -3.408 10.777 13.741 1.00 87.69 106 VAL A O 1
ATOM 868 N N . ALA A 1 107 ? -2.704 12.440 12.392 1.00 83.94 107 ALA A N 1
ATOM 869 C CA . ALA A 1 107 ? -1.714 12.970 13.323 1.00 83.94 107 ALA A CA 1
ATOM 870 C C . ALA A 1 107 ? -2.327 13.263 14.707 1.00 83.94 107 ALA A C 1
ATOM 872 O O . ALA A 1 107 ? -3.399 13.852 14.821 1.00 83.94 107 ALA A O 1
ATOM 873 N N . GLY A 1 108 ? -1.635 12.837 15.767 1.00 82.94 108 GLY A N 1
ATOM 874 C CA . GLY A 1 108 ? -2.077 13.017 17.155 1.00 82.94 108 GLY A CA 1
ATOM 875 C C . GLY A 1 108 ? -2.990 11.909 17.691 1.00 82.94 108 GLY A C 1
ATOM 876 O O . GLY A 1 108 ? -3.138 11.803 18.902 1.00 82.94 108 GLY A O 1
ATOM 877 N N . LYS A 1 109 ? -3.520 11.023 16.837 1.00 85.75 109 LYS A N 1
ATOM 878 C CA . LYS A 1 109 ? -4.401 9.915 17.249 1.00 85.75 109 LYS A CA 1
ATOM 879 C C . LYS A 1 109 ? -3.685 8.570 17.394 1.00 85.75 109 LYS A C 1
ATOM 881 O O . LYS A 1 109 ? -4.331 7.529 17.369 1.00 85.75 109 LYS A O 1
ATOM 886 N N . TYR A 1 110 ? -2.355 8.540 17.509 1.00 82.00 110 TYR A N 1
ATOM 887 C CA . TYR A 1 110 ? -1.556 7.308 17.386 1.00 82.00 110 TYR A CA 1
ATOM 888 C C . TYR A 1 110 ? -1.921 6.205 18.387 1.00 82.00 110 TYR A C 1
ATOM 890 O O . TYR A 1 110 ? -1.940 5.040 17.993 1.00 82.00 110 TYR A O 1
ATOM 898 N N . GLU A 1 111 ? -2.279 6.571 19.616 1.00 87.75 111 GLU A N 1
ATOM 899 C CA . GLU A 1 111 ? -2.600 5.628 20.698 1.00 87.75 111 GLU A CA 1
ATOM 900 C C . GLU A 1 111 ? -4.057 5.136 20.682 1.00 87.75 111 GLU A C 1
ATOM 902 O O . GLU A 1 111 ? -4.396 4.173 21.367 1.00 87.75 111 GLU A O 1
ATOM 907 N N . GLU A 1 112 ? -4.933 5.759 19.888 1.00 92.81 112 GLU A N 1
ATOM 908 C CA . GLU A 1 112 ? -6.341 5.355 19.796 1.00 92.81 112 GLU A CA 1
ATOM 909 C C . GLU A 1 112 ? -6.506 3.977 19.126 1.00 92.81 112 GLU A C 1
ATOM 911 O O . GLU A 1 112 ? -5.624 3.490 18.418 1.00 92.81 112 GLU A O 1
ATOM 916 N N . LEU A 1 113 ? -7.661 3.339 19.288 1.00 94.88 113 LEU A N 1
ATOM 917 C CA . LEU A 1 113 ? -7.990 2.147 18.501 1.00 94.88 113 LEU A CA 1
ATOM 918 C C . LEU A 1 113 ? -8.324 2.570 17.073 1.00 94.88 113 LEU A C 1
ATOM 920 O O . LEU A 1 113 ? -8.940 3.614 16.874 1.00 94.88 113 LEU A O 1
ATOM 924 N N . LEU A 1 114 ? -7.912 1.784 16.087 1.00 93.94 114 LEU A N 1
ATOM 925 C CA . LEU A 1 114 ? -8.214 2.018 14.684 1.00 93.94 114 LEU A CA 1
ATOM 926 C C . LEU A 1 114 ? -9.727 2.085 14.476 1.00 93.94 114 LEU A C 1
ATOM 928 O O . LEU A 1 114 ? -10.485 1.220 14.916 1.00 93.94 114 LEU A O 1
ATOM 932 N N . SER A 1 115 ? -10.145 3.122 13.771 1.00 92.81 115 SER A N 1
ATOM 933 C CA . SER A 1 115 ? -11.503 3.340 13.305 1.00 92.81 115 SER A CA 1
ATOM 934 C C . SER A 1 115 ? -11.442 3.985 11.928 1.00 92.81 115 SER A C 1
ATOM 936 O O . SER A 1 115 ? -10.417 4.545 11.532 1.00 92.81 115 SER A O 1
ATOM 938 N N . THR A 1 116 ? -12.550 3.949 11.192 1.00 88.88 116 THR A N 1
ATOM 939 C CA . THR A 1 116 ? -12.645 4.684 9.927 1.00 88.88 116 THR A CA 1
ATOM 940 C C . THR A 1 116 ? -12.267 6.150 10.139 1.00 88.88 116 THR A C 1
ATOM 942 O O . THR A 1 116 ? -11.446 6.677 9.401 1.00 88.88 116 THR A O 1
ATOM 945 N N . GLU A 1 117 ? -12.763 6.787 11.202 1.00 88.75 117 GLU A N 1
ATOM 946 C CA . GLU A 1 117 ? -12.544 8.205 11.532 1.00 88.75 117 GLU A CA 1
ATOM 947 C C . GLU A 1 117 ? -11.095 8.600 11.854 1.00 88.75 117 GLU A C 1
ATOM 949 O O . GLU A 1 117 ? -10.767 9.789 11.822 1.00 88.75 117 GLU A O 1
ATOM 954 N N . ASN A 1 118 ? -10.228 7.651 12.218 1.00 89.81 118 ASN A N 1
ATOM 955 C CA . ASN A 1 118 ? -8.840 7.957 12.570 1.00 89.81 118 ASN A CA 1
ATOM 956 C C . ASN A 1 118 ? -7.794 7.336 11.645 1.00 89.81 118 ASN A C 1
ATOM 958 O O . ASN A 1 118 ? -6.610 7.622 11.831 1.00 89.81 118 ASN A O 1
ATOM 962 N N . ILE A 1 119 ? -8.208 6.573 10.632 1.00 91.25 119 ILE A N 1
ATOM 963 C CA . ILE A 1 119 ? -7.345 6.189 9.516 1.00 91.25 119 ILE A CA 1
ATOM 964 C C . ILE A 1 119 ? -7.328 7.322 8.488 1.00 91.25 119 ILE A C 1
ATOM 966 O O . ILE A 1 119 ? -8.354 7.736 7.954 1.00 91.25 119 ILE A O 1
ATOM 970 N N . GLU A 1 120 ? -6.131 7.816 8.201 1.00 90.75 120 GLU A N 1
ATOM 971 C CA . GLU A 1 120 ? -5.879 8.813 7.168 1.00 90.75 120 GLU A CA 1
ATOM 972 C C . GLU A 1 120 ? -5.777 8.141 5.794 1.00 90.75 120 GLU A C 1
ATOM 974 O O . GLU A 1 120 ? -6.527 8.472 4.868 1.00 90.75 120 GLU A O 1
ATOM 979 N N . THR A 1 121 ? -4.875 7.161 5.685 1.00 92.69 121 THR A N 1
ATOM 980 C CA . THR A 1 121 ? -4.589 6.434 4.449 1.00 92.69 121 THR A CA 1
ATOM 981 C C . THR A 1 121 ? -4.340 4.948 4.700 1.00 92.69 121 THR A C 1
ATOM 983 O O . THR A 1 121 ? -3.888 4.531 5.771 1.00 92.69 121 THR A O 1
ATOM 986 N N . ILE A 1 122 ? -4.631 4.148 3.678 1.00 94.50 122 ILE A N 1
ATOM 987 C CA . ILE A 1 122 ? -4.200 2.755 3.557 1.00 94.50 122 ILE A CA 1
ATOM 988 C C . ILE A 1 122 ? -3.094 2.740 2.503 1.00 94.50 122 ILE A C 1
ATOM 990 O O . ILE A 1 122 ? -3.335 3.118 1.357 1.00 94.50 122 ILE A O 1
ATOM 994 N N . GLU A 1 123 ? -1.889 2.333 2.887 1.00 93.94 123 GLU A N 1
ATOM 995 C CA . GLU A 1 123 ? -0.747 2.173 1.985 1.00 93.94 123 GLU A CA 1
ATOM 996 C C . GLU A 1 123 ? -0.520 0.680 1.747 1.00 93.94 123 GLU A C 1
ATOM 998 O O . GLU A 1 123 ? -0.385 -0.077 2.709 1.00 93.94 123 GLU A O 1
ATOM 1003 N N . TYR A 1 124 ? -0.462 0.240 0.493 1.00 94.25 124 TYR A N 1
ATOM 1004 C CA . TYR A 1 124 ? -0.057 -1.126 0.165 1.00 94.25 124 TYR A CA 1
ATOM 1005 C C . TYR A 1 124 ? 0.718 -1.175 -1.144 1.00 94.25 124 TYR A C 1
ATOM 1007 O O . TYR A 1 124 ? 0.511 -0.341 -2.016 1.00 94.25 124 TYR A O 1
ATOM 1015 N N . GLY A 1 125 ? 1.606 -2.143 -1.322 1.00 93.38 125 GLY A N 1
ATOM 1016 C CA . GLY A 1 125 ? 2.378 -2.237 -2.559 1.00 93.38 125 GLY A CA 1
ATOM 1017 C C . GLY A 1 125 ? 3.597 -3.122 -2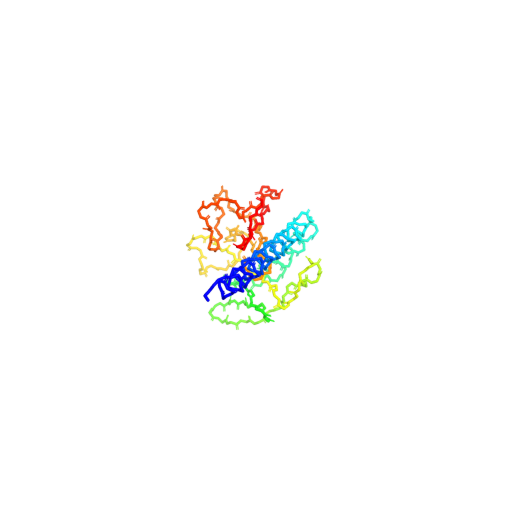.422 1.00 93.38 125 GLY A C 1
ATOM 1018 O O . GLY A 1 125 ? 3.590 -4.052 -1.624 1.00 93.38 125 GLY A O 1
ATOM 1019 N N . ARG A 1 126 ? 4.649 -2.830 -3.188 1.00 88.56 126 ARG A N 1
ATOM 1020 C CA . ARG A 1 126 ? 5.865 -3.643 -3.265 1.00 88.56 126 ARG A CA 1
ATOM 1021 C C . ARG A 1 126 ? 7.088 -2.833 -2.852 1.00 88.56 126 ARG A C 1
ATOM 1023 O O . ARG A 1 126 ? 7.431 -1.842 -3.489 1.00 88.56 126 ARG A O 1
ATOM 1030 N N . GLY A 1 127 ? 7.799 -3.282 -1.818 1.00 85.31 127 GLY A N 1
ATOM 1031 C CA . GLY A 1 127 ? 9.003 -2.590 -1.349 1.00 85.31 127 GLY A CA 1
ATOM 1032 C C . GLY A 1 127 ? 8.718 -1.142 -0.928 1.00 85.31 127 GLY A C 1
ATOM 1033 O O . GLY A 1 127 ? 8.110 -0.920 0.113 1.00 85.31 127 GLY A O 1
ATOM 1034 N N . ARG A 1 128 ? 9.182 -0.159 -1.713 1.00 85.38 128 ARG A N 1
ATOM 1035 C CA . ARG A 1 128 ? 8.954 1.280 -1.457 1.00 85.38 128 ARG A CA 1
ATOM 1036 C C . ARG A 1 128 ? 7.890 1.910 -2.358 1.00 85.38 128 ARG A C 1
ATOM 1038 O O . ARG A 1 128 ? 7.532 3.060 -2.123 1.00 85.38 128 ARG A O 1
ATOM 1045 N N . ASP A 1 129 ? 7.393 1.165 -3.338 1.00 90.50 129 ASP A N 1
ATOM 1046 C CA . ASP A 1 129 ? 6.351 1.619 -4.251 1.00 90.50 129 ASP A CA 1
ATOM 1047 C C . ASP A 1 129 ? 4.993 1.212 -3.676 1.00 90.50 129 ASP A C 1
ATOM 1049 O O . ASP A 1 129 ? 4.813 0.073 -3.231 1.00 90.50 129 ASP A O 1
ATOM 1053 N N . SER A 1 130 ? 4.043 2.140 -3.641 1.00 92.94 130 SER A N 1
ATOM 1054 C CA . SER A 1 130 ? 2.782 1.942 -2.931 1.00 92.94 130 SER A CA 1
ATOM 1055 C C . SER A 1 130 ? 1.587 2.553 -3.648 1.00 92.94 130 SER A C 1
ATOM 1057 O O . SER A 1 130 ? 1.627 3.658 -4.179 1.00 92.94 130 SER A O 1
ATOM 1059 N N . VAL A 1 131 ? 0.479 1.830 -3.625 1.00 94.62 131 VAL A N 1
ATOM 1060 C CA . VAL A 1 131 ? -0.860 2.377 -3.779 1.00 94.62 131 VAL A CA 1
ATOM 1061 C C . VAL A 1 131 ? -1.267 2.998 -2.448 1.00 94.62 131 VAL A C 1
ATOM 1063 O O . VAL A 1 131 ? -1.099 2.403 -1.383 1.00 94.62 131 VAL A O 1
ATOM 1066 N N . VAL A 1 132 ? -1.815 4.205 -2.512 1.00 94.00 132 VAL A N 1
ATOM 1067 C CA . VAL A 1 132 ? -2.274 4.965 -1.355 1.00 94.00 132 VAL A CA 1
ATOM 1068 C C . VAL A 1 132 ? -3.745 5.295 -1.531 1.00 94.00 132 VAL A C 1
ATOM 1070 O O . VAL A 1 132 ? -4.126 6.047 -2.430 1.00 94.00 132 VAL A O 1
ATOM 1073 N N . ILE A 1 133 ? -4.570 4.737 -0.649 1.00 94.19 133 ILE A N 1
ATOM 1074 C CA . ILE A 1 133 ? -6.011 4.971 -0.594 1.00 94.19 133 ILE A CA 1
ATOM 1075 C C . ILE A 1 133 ? -6.284 5.984 0.518 1.00 94.19 133 ILE A C 1
ATOM 1077 O O . ILE A 1 133 ? -6.015 5.715 1.689 1.00 94.19 133 ILE A O 1
ATOM 1081 N N . LYS A 1 134 ? -6.842 7.144 0.175 1.00 91.19 134 LYS A N 1
ATOM 1082 C CA . LYS A 1 134 ? -7.357 8.120 1.139 1.00 91.19 134 LYS A CA 1
ATOM 1083 C C . LYS A 1 134 ? -8.660 7.613 1.742 1.00 91.19 134 LYS A C 1
ATOM 1085 O O . LYS A 1 134 ? -9.592 7.300 1.005 1.00 91.19 134 LYS A O 1
ATOM 1090 N N . VAL A 1 135 ? -8.730 7.600 3.071 1.00 89.25 135 VAL A N 1
ATOM 1091 C CA . VAL A 1 135 ? -9.941 7.221 3.808 1.00 89.25 135 VAL A CA 1
ATOM 1092 C C . VAL A 1 135 ? -10.660 8.473 4.304 1.00 89.25 135 VAL A C 1
ATOM 1094 O O . VAL A 1 135 ? -11.743 8.769 3.816 1.00 89.25 135 VAL A O 1
ATOM 1097 N N . ASN A 1 136 ? -10.043 9.248 5.208 1.00 73.06 136 ASN A N 1
ATOM 1098 C CA . ASN A 1 136 ? -10.730 10.341 5.913 1.00 73.06 136 ASN A CA 1
ATOM 1099 C C . ASN A 1 136 ? -9.955 11.670 5.998 1.00 73.06 136 ASN A C 1
ATOM 1101 O O . ASN A 1 136 ? -10.124 12.434 6.949 1.00 73.06 136 ASN A O 1
ATOM 1105 N N . HIS A 1 137 ? -9.130 12.002 4.996 1.00 63.84 137 HIS A N 1
ATOM 1106 C CA . HIS A 1 137 ? -8.382 13.266 5.001 1.00 63.84 137 HIS A CA 1
ATOM 1107 C C . HIS A 1 137 ? -8.661 14.172 3.788 1.00 63.84 137 HIS A C 1
ATOM 1109 O O . HIS A 1 137 ? -8.298 13.813 2.665 1.00 63.84 137 HIS A O 1
ATOM 1115 N N . PRO A 1 138 ? -9.225 15.383 3.996 1.00 59.41 138 PRO A N 1
ATOM 1116 C CA . PRO A 1 138 ? -9.329 16.404 2.950 1.00 59.41 138 PRO A CA 1
ATOM 1117 C C . PRO A 1 138 ? -7.994 17.122 2.666 1.00 59.41 138 PRO A C 1
ATOM 1119 O O . PRO A 1 138 ? -7.937 17.983 1.791 1.00 59.41 138 PRO A O 1
ATOM 1122 N N . GLY A 1 139 ? -6.921 16.801 3.397 1.00 65.12 139 GLY A N 1
ATOM 1123 C CA . GLY A 1 139 ? -5.615 17.444 3.269 1.00 65.12 139 GLY A CA 1
ATOM 1124 C C . GLY A 1 139 ? -4.621 16.732 2.334 1.00 65.12 139 GLY A C 1
ATOM 1125 O O . GLY A 1 139 ? -4.974 15.805 1.588 1.00 65.12 139 GLY A O 1
ATOM 1126 N N . PRO A 1 140 ? -3.359 17.202 2.316 1.00 66.00 140 PRO A N 1
ATOM 1127 C CA . PRO A 1 140 ? -2.300 16.594 1.521 1.00 66.00 140 PRO A CA 1
ATOM 1128 C C . PRO A 1 140 ? -2.008 15.171 2.003 1.00 66.00 140 PRO A C 1
ATOM 1130 O O . PRO A 1 140 ? -2.040 14.895 3.193 1.00 66.00 140 PRO A O 1
ATOM 1133 N N . LEU A 1 141 ? -1.681 14.277 1.066 1.00 70.19 141 LEU A N 1
ATOM 1134 C CA . LEU A 1 141 ? -1.297 12.899 1.377 1.00 70.19 141 LEU A CA 1
ATOM 1135 C C . LEU A 1 141 ? -0.098 12.862 2.333 1.00 70.19 141 LEU A C 1
ATOM 1137 O O . LEU A 1 141 ? 0.982 13.350 1.972 1.00 70.19 141 LEU A O 1
ATOM 1141 N N . ASN A 1 142 ? -0.290 12.251 3.500 1.00 66.62 142 ASN A N 1
ATOM 1142 C CA . ASN A 1 142 ? 0.771 11.879 4.421 1.00 66.62 142 ASN A CA 1
ATOM 1143 C C . ASN A 1 142 ? 1.352 10.523 4.008 1.00 66.62 142 ASN A C 1
ATOM 1145 O O . ASN A 1 142 ? 0.796 9.474 4.323 1.00 66.62 142 ASN A O 1
ATOM 1149 N N . ILE A 1 143 ? 2.443 10.564 3.245 1.00 67.25 143 ILE A N 1
ATOM 1150 C CA . ILE A 1 143 ? 3.119 9.373 2.723 1.00 67.25 143 ILE A CA 1
ATOM 1151 C C . ILE A 1 143 ? 4.545 9.376 3.236 1.00 67.25 143 ILE A C 1
ATOM 1153 O O . ILE A 1 143 ? 5.227 10.409 3.246 1.00 67.25 143 ILE A O 1
ATOM 1157 N N . ARG A 1 144 ? 5.007 8.206 3.674 1.00 61.31 144 ARG A N 1
ATOM 1158 C CA . ARG A 1 144 ? 6.381 8.047 4.146 1.00 61.31 144 ARG A CA 1
ATOM 1159 C C . ARG A 1 144 ? 7.351 8.367 3.005 1.00 61.31 144 ARG A C 1
ATOM 1161 O O . ARG A 1 144 ? 7.227 7.816 1.922 1.00 61.31 144 ARG A O 1
ATOM 1168 N N . ASN A 1 145 ? 8.339 9.218 3.276 1.00 59.84 145 ASN A N 1
ATOM 1169 C CA . ASN A 1 145 ? 9.381 9.611 2.317 1.00 59.84 145 ASN A CA 1
ATOM 1170 C C . ASN A 1 145 ? 8.872 10.356 1.071 1.00 59.84 145 ASN A C 1
ATOM 1172 O O . ASN A 1 145 ? 9.524 10.293 0.036 1.00 59.84 145 ASN A O 1
ATOM 1176 N N . LYS A 1 146 ? 7.742 11.073 1.156 1.00 59.97 146 LYS A N 1
ATOM 1177 C CA . LYS A 1 146 ? 7.230 11.894 0.049 1.00 59.97 146 LYS A CA 1
ATOM 1178 C C . LYS A 1 146 ? 8.330 12.833 -0.495 1.00 59.97 146 LYS A C 1
ATOM 1180 O O . LYS A 1 146 ? 8.725 13.750 0.228 1.00 59.97 146 LYS A O 1
ATOM 1185 N N . PRO A 1 147 ? 8.812 12.654 -1.739 1.00 57.22 147 PRO A N 1
ATOM 1186 C CA . PRO A 1 147 ? 9.739 13.600 -2.340 1.00 57.22 147 PRO A CA 1
ATOM 1187 C C . PRO A 1 147 ? 9.033 14.940 -2.562 1.00 57.22 147 PRO A C 1
ATOM 1189 O O . PRO A 1 147 ? 7.835 14.990 -2.846 1.00 57.22 147 PRO A O 1
ATOM 1192 N N . GLU A 1 148 ? 9.783 16.039 -2.469 1.00 54.38 148 GLU A N 1
ATOM 1193 C CA . GLU A 1 148 ? 9.257 17.392 -2.711 1.00 54.38 148 GLU A CA 1
ATOM 1194 C C . GLU A 1 148 ? 8.681 17.545 -4.131 1.00 54.38 148 GLU A C 1
ATOM 1196 O O . GLU A 1 148 ? 7.767 18.337 -4.359 1.00 54.38 148 GLU A O 1
ATOM 1201 N N . SER A 1 149 ? 9.171 16.747 -5.090 1.00 56.12 149 SER A N 1
ATOM 1202 C CA . SER A 1 149 ? 8.670 16.729 -6.463 1.00 56.12 149 SER A CA 1
ATOM 1203 C C . SER A 1 149 ? 7.529 15.718 -6.633 1.00 56.12 149 SER A C 1
ATOM 1205 O O . SER A 1 149 ? 7.728 14.516 -6.459 1.00 56.12 149 SER A O 1
ATOM 1207 N N . GLY A 1 150 ? 6.358 16.179 -7.077 1.00 63.22 150 GLY A N 1
ATOM 1208 C CA . GLY A 1 150 ? 5.187 15.333 -7.358 1.00 63.22 150 GLY A CA 1
ATOM 1209 C C . GLY A 1 150 ? 5.342 14.331 -8.515 1.00 63.22 150 GLY A C 1
ATOM 1210 O O . GLY A 1 150 ? 4.414 13.581 -8.774 1.00 63.22 150 GLY A O 1
ATOM 1211 N N . SER A 1 151 ? 6.494 14.289 -9.195 1.00 71.88 151 SER A N 1
ATOM 1212 C CA . SER A 1 151 ? 6.756 13.423 -10.364 1.00 71.88 151 SER A CA 1
ATOM 1213 C C . SER A 1 151 ? 6.759 11.917 -10.063 1.00 71.88 151 SER A C 1
ATOM 1215 O O . SER A 1 151 ? 6.626 11.098 -10.964 1.00 71.88 151 SER A O 1
ATOM 1217 N N . HIS A 1 152 ? 6.879 11.557 -8.790 1.00 84.81 152 HIS A N 1
ATOM 1218 C CA . HIS A 1 152 ? 6.839 10.181 -8.293 1.00 84.81 152 HIS A CA 1
ATOM 1219 C C . HIS A 1 152 ? 5.417 9.719 -7.936 1.00 84.81 152 HIS A C 1
ATOM 1221 O O . HIS A 1 152 ? 5.231 8.608 -7.444 1.00 84.81 152 HIS A O 1
ATOM 1227 N N . PHE A 1 153 ? 4.415 10.578 -8.156 1.00 85.81 153 PHE A N 1
ATOM 1228 C CA . PHE A 1 153 ? 3.018 10.304 -7.855 1.00 85.81 153 PHE A CA 1
ATOM 1229 C C . PHE A 1 153 ? 2.165 10.294 -9.117 1.00 85.81 153 PHE A C 1
ATOM 1231 O O . PHE A 1 153 ? 2.157 11.260 -9.877 1.00 85.81 153 PHE A O 1
ATOM 1238 N N . LYS A 1 154 ? 1.352 9.250 -9.271 1.00 90.56 154 LYS A N 1
ATOM 1239 C CA . LYS A 1 154 ? 0.250 9.215 -10.234 1.00 90.56 154 LYS A CA 1
ATOM 1240 C C . LYS A 1 154 ? -1.067 9.248 -9.479 1.00 90.56 154 LYS A C 1
ATOM 1242 O O . LYS A 1 154 ? -1.321 8.423 -8.603 1.00 90.56 154 LYS A O 1
ATOM 1247 N N . LYS A 1 155 ? -1.919 10.210 -9.817 1.00 91.56 155 LYS A N 1
ATOM 1248 C CA . LYS A 1 155 ? -3.307 10.233 -9.354 1.00 91.56 155 LYS A CA 1
ATOM 1249 C C . LYS A 1 155 ? -4.121 9.277 -10.226 1.00 91.56 155 LYS A C 1
ATOM 1251 O O . LYS A 1 155 ? -4.127 9.447 -11.441 1.00 91.56 155 LYS A O 1
ATOM 1256 N N . ILE A 1 156 ? -4.798 8.313 -9.606 1.00 94.50 156 ILE A N 1
ATOM 1257 C CA . ILE A 1 156 ? -5.731 7.405 -10.288 1.00 94.50 156 ILE A CA 1
ATOM 1258 C C . ILE A 1 156 ? -7.151 7.953 -10.150 1.00 94.50 156 ILE A C 1
ATOM 1260 O O . ILE A 1 156 ? -7.831 8.196 -11.142 1.00 94.50 156 ILE A O 1
ATOM 1264 N N . THR A 1 157 ? -7.557 8.259 -8.916 1.00 92.56 157 THR A N 1
ATOM 1265 C CA . THR A 1 157 ? -8.818 8.942 -8.592 1.00 92.56 157 THR A CA 1
ATOM 1266 C C . THR A 1 157 ? -8.577 10.024 -7.535 1.00 92.56 157 THR A C 1
ATOM 1268 O O . THR A 1 157 ? -7.444 10.275 -7.126 1.00 92.56 157 THR A O 1
ATOM 1271 N N . ASP A 1 158 ? -9.625 10.701 -7.061 1.00 88.81 158 ASP A N 1
ATOM 1272 C CA . ASP A 1 158 ? -9.506 11.628 -5.923 1.00 88.81 158 ASP A CA 1
ATOM 1273 C C . ASP A 1 158 ? -9.108 10.932 -4.613 1.00 88.81 158 ASP A C 1
ATOM 1275 O O . ASP A 1 158 ? -8.558 11.573 -3.711 1.00 88.81 158 ASP A O 1
ATOM 1279 N N . GLN A 1 159 ? -9.357 9.624 -4.522 1.00 91.44 159 GLN A N 1
ATOM 1280 C CA . GLN A 1 159 ? -9.091 8.812 -3.340 1.00 91.44 159 GLN A CA 1
ATOM 1281 C C . GLN A 1 159 ? -7.906 7.862 -3.520 1.00 91.44 159 GLN A C 1
ATOM 1283 O O . GLN A 1 159 ? -7.313 7.474 -2.522 1.00 91.44 159 GLN A O 1
ATOM 1288 N N . VAL A 1 160 ? -7.536 7.500 -4.748 1.00 93.81 160 VAL A N 1
ATOM 1289 C CA . VAL A 1 160 ? -6.504 6.491 -5.020 1.00 93.81 160 VAL A CA 1
ATOM 1290 C C . VAL A 1 160 ? -5.326 7.113 -5.759 1.00 93.81 160 VAL A C 1
ATOM 1292 O O . VAL A 1 160 ? -5.480 7.762 -6.796 1.00 93.81 160 VAL A O 1
ATOM 1295 N N . PHE A 1 161 ? -4.133 6.888 -5.221 1.00 93.12 161 PHE A N 1
ATOM 1296 C CA . PHE A 1 161 ? -2.868 7.401 -5.731 1.00 93.12 161 PHE A CA 1
ATOM 1297 C C . PHE A 1 161 ? -1.848 6.275 -5.794 1.00 93.12 161 PHE A C 1
ATOM 1299 O O . PHE A 1 161 ? -1.953 5.297 -5.061 1.00 93.12 161 PHE A O 1
ATOM 1306 N N . VAL A 1 162 ? -0.836 6.437 -6.634 1.00 93.56 162 VAL A N 1
ATOM 1307 C CA . VAL A 1 162 ? 0.306 5.528 -6.719 1.00 93.56 162 VAL A CA 1
ATOM 1308 C C . VAL A 1 162 ? 1.566 6.343 -6.496 1.00 93.56 162 VAL A C 1
ATOM 1310 O O . VAL A 1 162 ? 1.722 7.410 -7.089 1.00 93.56 162 VAL A O 1
ATOM 1313 N N .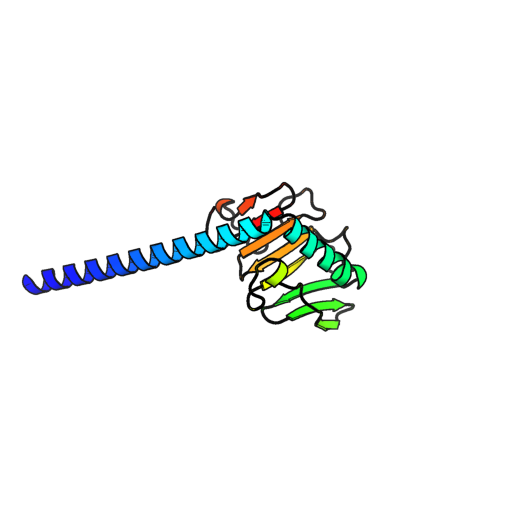 TYR A 1 163 ? 2.439 5.845 -5.635 1.00 91.06 163 TYR A N 1
ATOM 1314 C CA . TYR A 1 163 ? 3.760 6.370 -5.345 1.00 91.06 163 TYR A CA 1
ATOM 1315 C C . TYR A 1 163 ? 4.825 5.389 -5.820 1.00 91.06 163 TYR A C 1
ATOM 1317 O O . TYR A 1 163 ? 4.730 4.193 -5.548 1.00 91.06 163 TYR A O 1
ATOM 1325 N N . CYS A 1 164 ? 5.857 5.917 -6.467 1.00 89.88 164 CYS A N 1
ATOM 1326 C CA . CYS A 1 164 ? 7.016 5.154 -6.892 1.00 89.88 164 CYS A CA 1
ATOM 1327 C C . CYS A 1 164 ? 8.310 5.842 -6.485 1.00 89.88 164 CYS A C 1
ATOM 1329 O O . CYS A 1 164 ? 8.589 6.952 -6.925 1.00 89.88 164 CYS A O 1
ATOM 1331 N N . ASP A 1 165 ? 9.138 5.182 -5.683 1.00 85.69 165 ASP A N 1
ATOM 1332 C CA . ASP A 1 165 ? 10.378 5.788 -5.196 1.00 85.69 165 ASP A CA 1
ATOM 1333 C C . ASP A 1 165 ? 11.458 5.813 -6.285 1.00 85.69 165 ASP A C 1
ATOM 1335 O O . ASP A 1 165 ? 12.148 6.814 -6.477 1.00 85.69 165 ASP A O 1
ATOM 1339 N N . GLY A 1 166 ? 11.577 4.709 -7.029 1.00 79.88 166 GLY A N 1
ATOM 1340 C CA . GLY A 1 166 ? 12.624 4.526 -8.035 1.00 79.88 166 GLY A CA 1
ATOM 1341 C C . GLY A 1 166 ? 12.309 5.115 -9.411 1.00 79.88 166 GLY A C 1
ATOM 1342 O O . GLY A 1 166 ? 13.235 5.346 -10.184 1.00 79.88 166 GLY A O 1
ATOM 1343 N N . ALA A 1 167 ? 11.035 5.366 -9.722 1.00 80.69 167 ALA A N 1
ATOM 1344 C CA . ALA A 1 167 ? 10.597 5.820 -11.041 1.00 80.69 167 ALA A CA 1
ATOM 1345 C C . ALA A 1 167 ? 9.702 7.057 -10.957 1.00 80.69 167 ALA A C 1
ATOM 1347 O O . ALA A 1 167 ? 9.088 7.338 -9.928 1.00 80.69 167 ALA A O 1
ATOM 1348 N N . ARG A 1 168 ? 9.610 7.774 -12.075 1.00 80.56 168 ARG A N 1
ATOM 1349 C CA . ARG A 1 168 ? 8.669 8.879 -12.279 1.00 80.56 168 ARG A CA 1
ATOM 1350 C C . ARG A 1 168 ? 7.593 8.460 -13.274 1.00 80.56 168 ARG A C 1
ATOM 1352 O O . ARG A 1 168 ? 7.859 7.617 -14.133 1.00 80.56 168 ARG A O 1
ATOM 1359 N N . PHE A 1 169 ? 6.417 9.064 -13.152 1.00 76.12 169 PHE A N 1
ATOM 1360 C CA . PHE A 1 169 ? 5.323 8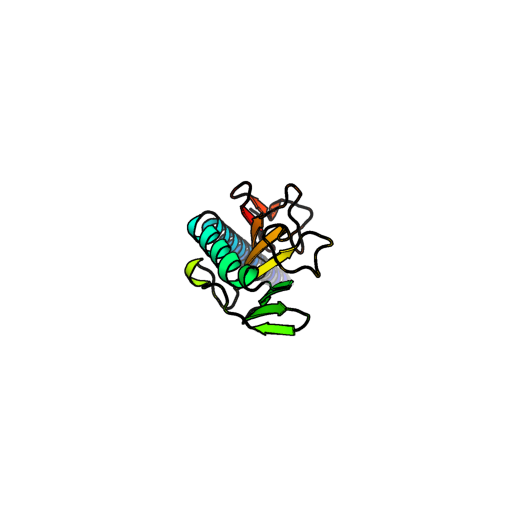.916 -14.112 1.00 76.12 169 PHE A CA 1
ATOM 1361 C C . PHE A 1 169 ? 5.436 9.919 -15.262 1.00 76.12 169 PHE A C 1
ATOM 1363 O O . PHE A 1 169 ? 5.890 11.061 -15.014 1.00 76.12 169 PHE A O 1
#

Sequence (169 aa):
MRTLFKIFGIILIFLVGGFAYVGWRTDSFLKEQCEYLASTAENESNIEYIKHWVNDVALANKYQKVWSNDQHTVAIFNGEISYISSPDWETVGLDPKHAHLRLVKVAGKYEELLSTENIETIEYGRGRDSVVIKVNHPGPLNIRNKPESGSHFKKITDQVFVYCDGARF

Secondary structure (DSSP, 8-state):
-HHHHHHHHHHHHHHHHHHHHHHHHHHHHHHHHHHHHHHHHH-HHHHHHHHHHIIIIIITTT-SEEEE-SS-EEEEETTEEEEEPPP-GGGGT--TTTEEEEEEEPTT-TTSPP-GGGEEEEEEEETTEEEEEESS-SS----TT--SSGGGEEESSSSEEEE-SS---

Nearest PDB structures (foldseek):
  6zqc-assembly1_UD  TM=1.653E-01  e=1.501E+00  Saccharomyces cerevisiae S288C

pLDDT: mean 87.05, std 10.13, range [54.38, 97.69]

Organism: NCBI:txid1473156

Foldseek 3Di:
DVVVVVVVVVVVVVVVVVVVVVVVVLQVVLVVQQVLVLVLLLPVVNVVLVVVCCVVPQQVVQFLWWKDDQAFIWTHDPNDIDTDDDRPQVVSPADSRFKMWTFDFDPPSNRGGDDLQTGQWIWMDGHQKTKIFGRHDPDDDPHPPDDPDCQQKDDSDPGIIIGGDSHGD

Solvent-accessible surface area (backbone atoms only — not comparable to full-atom values): 9322 Å² total; per-residue (Å²): 115,76,66,60,54,52,54,51,51,52,53,50,51,53,50,54,51,49,54,50,50,55,51,52,52,50,54,53,51,38,36,52,52,48,52,49,53,43,55,42,64,66,35,62,68,40,54,50,51,53,51,49,48,43,46,69,54,47,38,69,68,42,26,40,45,46,36,36,48,60,84,48,22,37,34,28,47,98,88,42,80,44,81,50,82,62,79,68,33,66,80,54,73,37,60,63,68,44,31,38,41,35,61,39,56,39,87,92,50,67,84,42,60,42,40,73,90,44,31,28,33,42,37,33,38,48,82,80,29,30,39,37,35,52,70,60,58,98,65,80,86,90,55,91,85,67,63,95,60,67,49,31,48,45,78,74,50,100,44,36,33,32,39,30,76,87,28,65,114